Protein AF-A0A0C1LKK4-F1 (afdb_monomer)

Solvent-accessible surface area (backbone atoms only — not comparable to full-atom values): 6346 Å² total; per-residue (Å²): 135,83,76,65,66,51,65,63,36,53,52,48,55,72,65,51,61,61,74,71,50,81,54,63,66,58,45,49,53,54,50,45,40,45,60,46,52,53,35,49,51,54,50,47,51,54,53,52,53,52,50,52,51,54,51,49,50,54,47,60,71,39,45,86,80,37,55,68,70,60,50,56,67,33,70,69,43,45,53,51,52,51,52,46,54,54,51,50,53,54,44,52,51,50,52,51,53,49,52,52,52,50,48,55,49,50,55,54,53,61,74,74,112

Foldseek 3Di:
DDAQPCPQLVVVVVVCVLVVDPDPVLSVLVSCLNRPLVSVLVVLVVVLVVLVVVLVVQQVVCVVPDPSVVSCPDPVNVVSVVVNVVSVVVSVVSVVVSVVSVVVSVVVVVVVD

Mean predicted aligned error: 6.73 Å

Sequence (113 aa):
MTHPNIGRYEGFKSSGKIGTIQDGQLKEQILAYYQQTNPNLAFGENYINSLQQKIMYLAVDGIDNKSVSDLARTRKMQILFRLALQNFALNLEAYSGASHQIRSIIDGIDGQS

Organism: NCBI:txid1349421

pLDDT: mean 85.99, std 11.32, range [33.19, 96.81]

Radius of gyration: 20.36 Å; Cα contacts (8 Å, |Δi|>4): 58; chains: 1; bounding box: 45×25×56 Å

Structure (mmCIF, N/CA/C/O backbone):
data_AF-A0A0C1LKK4-F1
#
_entry.id   AF-A0A0C1LKK4-F1
#
loop_
_atom_site.group_PDB
_atom_site.id
_atom_site.type_symbol
_atom_site.label_atom_id
_atom_site.label_alt_id
_atom_site.label_comp_id
_atom_site.label_asym_id
_atom_site.label_entity_id
_atom_site.label_seq_id
_atom_site.pdbx_PDB_ins_code
_atom_site.Cartn_x
_atom_site.Cartn_y
_atom_site.Cartn_z
_atom_site.occupancy
_atom_site.B_iso_or_equiv
_atom_site.auth_seq_id
_atom_site.auth_comp_id
_atom_site.auth_asym_id
_atom_site.auth_atom_id
_atom_site.pdbx_PDB_model_num
ATOM 1 N N . MET A 1 1 ? 9.666 13.369 4.955 1.00 33.19 1 MET A N 1
ATOM 2 C CA . MET A 1 1 ? 8.717 12.608 5.794 1.00 33.19 1 MET A CA 1
ATOM 3 C C . MET A 1 1 ? 7.313 12.986 5.349 1.00 33.19 1 MET A C 1
ATOM 5 O O . MET A 1 1 ? 6.901 14.117 5.571 1.00 33.19 1 MET A O 1
ATOM 9 N N . THR A 1 2 ? 6.624 12.116 4.615 1.00 42.19 2 THR A N 1
ATOM 10 C CA . THR A 1 2 ? 5.210 12.310 4.256 1.00 42.19 2 THR A CA 1
ATOM 11 C C . THR A 1 2 ? 4.364 11.813 5.420 1.00 42.19 2 THR A C 1
ATOM 13 O O . THR A 1 2 ? 4.482 10.657 5.813 1.00 42.19 2 THR A O 1
ATOM 16 N N . HIS A 1 3 ? 3.585 12.711 6.017 1.00 46.31 3 HIS A N 1
ATOM 17 C CA . HIS A 1 3 ? 2.739 12.412 7.168 1.00 46.31 3 HIS A CA 1
ATOM 18 C C . HIS A 1 3 ? 1.710 11.330 6.794 1.00 46.31 3 HIS A C 1
ATOM 20 O O . HIS A 1 3 ? 1.188 11.379 5.674 1.00 46.31 3 HIS A O 1
ATOM 26 N N . PRO A 1 4 ? 1.387 10.377 7.690 1.00 53.34 4 PRO A N 1
ATOM 27 C CA . PRO A 1 4 ? 0.252 9.483 7.488 1.00 53.34 4 PRO A CA 1
ATOM 28 C C . PRO A 1 4 ? -0.983 10.334 7.191 1.00 53.34 4 PRO A C 1
ATOM 30 O O . PRO A 1 4 ? -1.191 11.363 7.834 1.00 53.34 4 PRO A O 1
ATOM 33 N N . ASN A 1 5 ? -1.790 9.944 6.205 1.00 58.06 5 ASN A N 1
ATOM 34 C CA . ASN A 1 5 ? -3.040 10.635 5.902 1.00 58.06 5 ASN A CA 1
ATOM 35 C C . ASN A 1 5 ? -4.029 10.431 7.067 1.00 58.06 5 ASN A C 1
ATOM 37 O O . ASN A 1 5 ? -4.848 9.513 7.063 1.00 58.06 5 ASN A O 1
ATOM 41 N N . ILE A 1 6 ? -3.913 11.281 8.089 1.00 66.62 6 ILE A N 1
ATOM 42 C CA . ILE A 1 6 ? -4.680 11.226 9.338 1.00 66.62 6 ILE A CA 1
ATOM 43 C C . ILE A 1 6 ? -6.136 11.668 9.170 1.00 66.62 6 ILE A C 1
ATOM 45 O O . ILE A 1 6 ? -6.912 11.520 10.105 1.00 66.62 6 ILE A O 1
ATOM 49 N N . GLY A 1 7 ? -6.555 12.162 7.998 1.00 71.31 7 GLY A N 1
ATOM 50 C CA . GLY A 1 7 ? -7.916 12.673 7.796 1.00 71.31 7 GLY A CA 1
ATOM 51 C C . GLY A 1 7 ? -9.004 11.632 8.078 1.00 71.31 7 GLY A C 1
ATOM 52 O O . GLY A 1 7 ? -10.017 11.946 8.696 1.00 71.31 7 GLY A O 1
ATOM 53 N N . ARG A 1 8 ? -8.773 10.365 7.703 1.00 72.31 8 ARG A N 1
ATOM 54 C CA . ARG A 1 8 ? -9.709 9.267 8.014 1.00 72.31 8 ARG A CA 1
ATOM 55 C C . ARG A 1 8 ? -9.727 8.922 9.502 1.00 72.31 8 ARG A C 1
ATOM 57 O O . ARG A 1 8 ? -10.792 8.672 10.052 1.00 72.31 8 ARG A O 1
ATOM 64 N N . TYR A 1 9 ? -8.563 8.932 10.144 1.00 79.88 9 TYR A N 1
ATOM 65 C CA . TYR A 1 9 ? -8.418 8.659 11.572 1.00 79.88 9 TYR A CA 1
ATOM 66 C C . TYR A 1 9 ? -9.073 9.752 12.431 1.00 79.88 9 TYR A C 1
ATOM 68 O O . TYR A 1 9 ? -9.860 9.448 13.326 1.00 79.88 9 TYR A O 1
ATOM 76 N N . GLU A 1 10 ? -8.828 11.024 12.112 1.00 79.38 10 GLU A N 1
ATOM 77 C CA . GLU A 1 10 ? -9.459 12.156 12.794 1.00 79.38 10 GLU A CA 1
ATOM 78 C C . GLU A 1 10 ? -10.961 12.236 12.505 1.00 79.38 10 GLU A C 1
ATOM 80 O O . GLU A 1 10 ? -11.740 12.480 13.422 1.00 79.38 10 GLU A O 1
ATOM 85 N N . GLY A 1 11 ? -11.396 11.946 11.273 1.00 79.81 11 GLY A N 1
ATOM 86 C CA . GLY A 1 11 ? -12.818 11.843 10.931 1.00 79.81 11 GLY A CA 1
ATOM 87 C C . GLY A 1 11 ? -13.536 10.718 11.683 1.00 79.81 11 GLY A C 1
ATOM 88 O O . GLY A 1 11 ? -14.669 10.881 12.133 1.00 79.81 11 GLY A O 1
ATOM 89 N N . PHE A 1 12 ? -12.870 9.578 11.877 1.00 78.12 12 PHE A N 1
ATOM 90 C CA . PHE A 1 12 ? -13.429 8.484 12.662 1.00 78.12 12 PHE A CA 1
ATOM 91 C C . PHE A 1 12 ? -13.537 8.847 14.148 1.00 78.12 12 PHE A C 1
ATOM 93 O O . PHE A 1 12 ? -14.595 8.645 14.749 1.00 78.12 12 PHE A O 1
ATOM 100 N N . LYS A 1 13 ? -12.499 9.460 14.732 1.00 78.44 13 LYS A N 1
ATOM 101 C CA . LYS A 1 13 ? -12.533 9.931 16.126 1.00 78.44 13 LYS A CA 1
ATOM 102 C C . LYS A 1 13 ? -13.587 11.015 16.361 1.00 78.44 13 LYS A C 1
ATOM 104 O O . LYS A 1 13 ? -14.344 10.915 17.324 1.00 78.44 13 LYS A O 1
ATOM 109 N N . SER A 1 14 ? -13.677 12.013 15.482 1.00 82.12 14 SER A N 1
ATOM 110 C CA . SER A 1 14 ? -14.620 13.133 15.622 1.00 82.12 14 SER A CA 1
ATOM 111 C C . SER A 1 14 ? -16.085 12.727 15.447 1.00 82.12 14 SER A C 1
ATOM 113 O O . SER A 1 14 ? -16.969 13.421 15.939 1.00 82.12 14 SER A O 1
ATOM 115 N N . SER A 1 15 ? -16.357 11.574 14.825 1.00 81.81 15 SER A N 1
ATOM 116 C CA . SER A 1 15 ? -17.719 11.044 14.677 1.00 81.81 15 SER A CA 1
ATOM 117 C C . SER A 1 15 ? -18.383 10.618 15.995 1.00 81.81 15 SER A C 1
ATOM 119 O O . SER A 1 15 ? -19.564 10.279 15.995 1.00 81.81 15 SER A O 1
ATOM 121 N N . GLY A 1 16 ? -17.636 10.551 17.104 1.00 79.06 16 GLY A N 1
ATOM 122 C CA . GLY A 1 16 ? -18.125 10.081 18.406 1.00 79.06 16 GLY A CA 1
ATOM 123 C C . GLY A 1 16 ? -18.357 8.566 18.492 1.00 79.06 16 GLY A C 1
ATOM 124 O O . GLY A 1 16 ? -18.382 8.016 19.590 1.00 79.06 16 GLY A O 1
ATOM 125 N N . LYS A 1 17 ? -18.425 7.863 17.352 1.00 80.75 17 LYS A N 1
ATOM 126 C CA . LYS A 1 17 ? -18.663 6.410 17.256 1.00 80.75 17 LYS A CA 1
ATOM 127 C C . LYS A 1 17 ? -17.576 5.572 17.928 1.00 80.75 17 LYS A C 1
ATOM 129 O O . LYS A 1 17 ? -17.856 4.514 18.466 1.00 80.75 17 LYS A O 1
ATOM 134 N N . ILE A 1 18 ? -16.333 6.054 17.957 1.00 77.81 18 ILE A N 1
ATOM 135 C CA . ILE A 1 18 ? -15.248 5.383 18.692 1.00 77.81 18 ILE A CA 1
ATOM 136 C C . ILE A 1 18 ? -15.535 5.310 20.205 1.00 77.81 18 ILE A C 1
ATOM 138 O O . ILE A 1 18 ? -15.073 4.401 20.891 1.00 77.81 18 ILE A O 1
ATOM 142 N N . GLY A 1 19 ? -16.276 6.285 20.741 1.00 76.38 19 GLY A N 1
ATOM 143 C CA . GLY A 1 19 ? -16.610 6.369 22.161 1.00 76.38 19 GLY A CA 1
ATOM 144 C C . GLY A 1 19 ? -17.686 5.376 22.590 1.00 76.38 19 GLY A C 1
ATOM 145 O O . GLY A 1 19 ? -17.789 5.091 23.776 1.00 76.38 19 GLY A O 1
ATOM 146 N N . THR A 1 20 ? -18.456 4.830 21.644 1.00 83.31 20 THR A N 1
ATOM 147 C CA . THR A 1 20 ? -19.517 3.854 21.928 1.00 83.31 20 THR A CA 1
ATOM 148 C C . THR A 1 20 ? -19.009 2.413 21.957 1.00 83.31 20 THR A C 1
ATOM 150 O O . THR A 1 20 ? -19.749 1.523 22.358 1.00 83.31 20 THR A O 1
ATOM 153 N N . ILE A 1 21 ? -17.761 2.171 21.542 1.00 85.44 21 ILE A N 1
A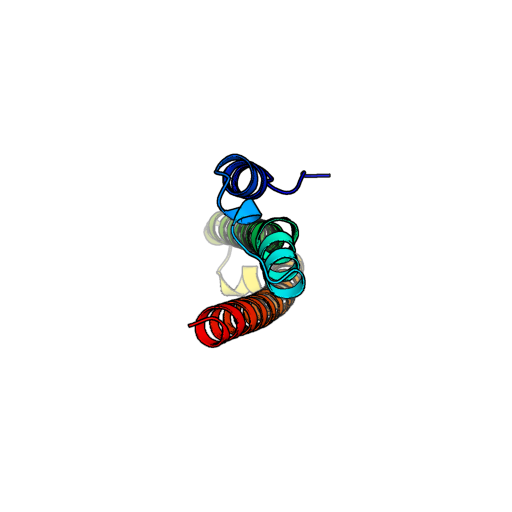TOM 154 C CA . ILE A 1 21 ? -17.130 0.847 21.585 1.00 85.44 21 ILE A CA 1
ATOM 155 C C . ILE A 1 21 ? -16.634 0.603 23.013 1.00 85.44 21 ILE A C 1
ATOM 157 O O . ILE A 1 21 ? -15.711 1.280 23.472 1.00 85.44 21 ILE A O 1
ATOM 161 N N . GLN A 1 22 ? -17.272 -0.336 23.716 1.00 84.62 22 GLN A N 1
ATOM 162 C CA . GLN A 1 22 ? -16.960 -0.646 25.117 1.00 84.62 22 GLN A CA 1
ATOM 163 C C . GLN A 1 22 ? -15.719 -1.531 25.262 1.00 84.62 22 GLN A C 1
ATOM 165 O O . GLN A 1 22 ? -14.941 -1.353 26.197 1.00 84.62 22 GLN A O 1
ATOM 170 N N . ASP A 1 23 ? -15.515 -2.454 24.323 1.00 90.31 23 ASP A N 1
ATOM 171 C CA . ASP A 1 23 ? -14.330 -3.303 24.284 1.00 90.31 23 ASP A CA 1
ATOM 172 C C . ASP A 1 23 ? -13.088 -2.476 23.918 1.00 90.31 23 ASP A C 1
ATOM 174 O O . ASP A 1 23 ? -12.936 -1.980 22.795 1.00 90.31 23 ASP A O 1
ATOM 178 N N . GLY A 1 24 ? -12.195 -2.325 24.898 1.00 88.44 24 GLY A N 1
ATOM 179 C CA . GLY A 1 24 ? -10.953 -1.577 24.748 1.00 88.44 24 GLY A CA 1
ATOM 180 C C . GLY A 1 24 ? -10.000 -2.183 23.717 1.00 88.44 24 GLY A C 1
ATOM 181 O O . GLY A 1 24 ? -9.389 -1.429 22.960 1.00 88.44 24 GLY A O 1
ATOM 182 N N . GLN A 1 25 ? -9.915 -3.515 23.626 1.00 90.50 25 GLN A N 1
ATOM 183 C CA . GLN A 1 25 ? -9.056 -4.176 22.643 1.00 90.50 25 GLN A CA 1
ATOM 184 C C . GLN A 1 25 ? -9.585 -3.966 21.228 1.00 90.50 25 GLN A C 1
ATOM 186 O O . GLN A 1 25 ? -8.822 -3.557 20.350 1.00 90.50 25 GLN A O 1
ATOM 191 N N . LEU A 1 26 ? -10.887 -4.168 21.002 1.00 91.56 26 LEU A N 1
ATOM 192 C CA . LEU A 1 26 ? -11.493 -3.928 19.690 1.00 91.56 26 LEU A CA 1
ATOM 193 C C . LEU A 1 26 ? -11.299 -2.469 19.256 1.00 91.56 26 LEU A C 1
ATOM 195 O O . LEU A 1 26 ? -10.917 -2.181 18.118 1.00 91.56 26 LEU A O 1
ATOM 199 N N . LYS A 1 27 ? -11.513 -1.529 20.180 1.00 90.81 27 LYS A N 1
ATOM 200 C CA . LYS A 1 27 ? -11.305 -0.099 19.942 1.00 90.81 27 LYS A CA 1
ATOM 201 C C . LYS A 1 27 ? -9.865 0.210 19.523 1.00 90.81 27 LYS A C 1
ATOM 203 O O . LYS A 1 27 ? -9.662 0.942 18.552 1.00 90.81 27 LYS A O 1
ATOM 208 N N . GLU A 1 28 ? -8.871 -0.335 20.222 1.00 90.75 28 GLU A N 1
ATOM 209 C CA . GLU A 1 28 ? -7.453 -0.158 19.888 1.00 90.75 28 GLU A CA 1
ATOM 210 C C . GLU A 1 28 ? -7.098 -0.760 18.526 1.00 90.75 28 GLU A C 1
ATOM 212 O O . GLU A 1 28 ? -6.418 -0.107 17.731 1.00 90.75 28 GLU A O 1
ATOM 217 N N . GLN A 1 29 ? -7.608 -1.952 18.209 1.00 92.56 29 GLN A N 1
ATOM 218 C CA . GLN A 1 29 ? -7.387 -2.598 16.913 1.00 92.56 29 GLN A CA 1
ATOM 219 C C . GLN A 1 29 ? -7.931 -1.759 15.752 1.00 92.56 29 GLN A C 1
ATOM 221 O O . GLN A 1 29 ? -7.233 -1.566 14.751 1.00 92.56 29 GLN A O 1
ATOM 226 N N . ILE A 1 30 ? -9.140 -1.208 15.897 1.00 91.06 30 ILE A N 1
ATOM 227 C CA . ILE A 1 30 ? -9.739 -0.319 14.895 1.00 91.06 30 ILE A CA 1
ATOM 228 C C . ILE A 1 30 ? -8.898 0.955 14.743 1.00 91.06 30 ILE A C 1
ATOM 230 O O . ILE A 1 30 ? -8.580 1.353 13.620 1.00 91.06 30 ILE A O 1
ATOM 234 N N . LEU A 1 31 ? -8.498 1.594 15.849 1.00 89.44 31 LEU A N 1
ATOM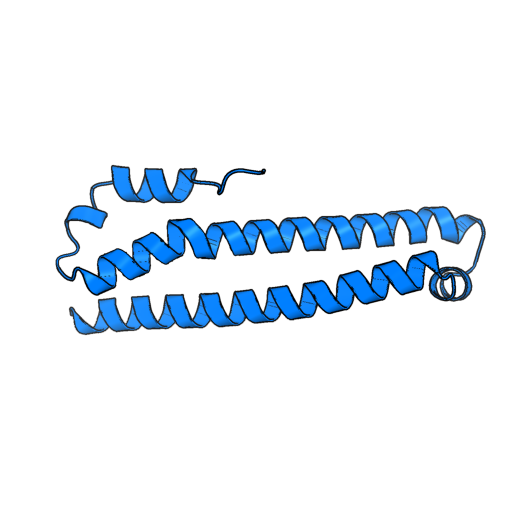 235 C CA . LEU A 1 31 ? -7.667 2.804 15.802 1.00 89.44 31 LEU A CA 1
ATOM 236 C C . LEU A 1 31 ? -6.326 2.541 15.110 1.00 89.44 31 LEU A C 1
ATOM 238 O O . LEU A 1 31 ? -5.937 3.317 14.236 1.00 89.44 31 LEU A O 1
ATOM 242 N N . ALA A 1 32 ? -5.655 1.438 15.447 1.00 91.56 32 ALA A N 1
ATOM 243 C CA . ALA A 1 32 ? -4.390 1.045 14.837 1.00 91.56 32 ALA A CA 1
ATOM 244 C C . ALA A 1 32 ? -4.535 0.820 13.325 1.00 91.56 32 ALA A C 1
ATOM 246 O O . ALA A 1 32 ? -3.721 1.324 12.547 1.00 91.56 32 ALA A O 1
ATOM 247 N N . TYR A 1 33 ? -5.603 0.141 12.892 1.00 92.94 33 TYR A N 1
ATOM 248 C CA . TYR A 1 33 ? -5.873 -0.076 11.471 1.00 92.94 33 TYR A CA 1
ATOM 249 C C . TYR A 1 33 ? -6.001 1.249 10.704 1.00 92.94 33 TYR A C 1
ATOM 251 O O . TYR A 1 33 ? -5.367 1.443 9.663 1.00 92.94 33 TYR A O 1
ATOM 259 N N . TYR A 1 34 ? -6.781 2.198 11.232 1.00 89.00 34 TYR A N 1
ATOM 260 C CA . TYR A 1 34 ? -6.991 3.495 10.583 1.00 89.00 34 TYR A CA 1
ATOM 261 C C . TYR A 1 34 ? -5.774 4.422 10.646 1.00 89.00 34 TYR A C 1
ATOM 263 O O . TYR A 1 34 ? -5.563 5.193 9.708 1.00 89.00 34 TYR A O 1
ATOM 271 N N . GLN A 1 35 ? -4.994 4.380 11.727 1.00 87.50 35 GLN A N 1
ATOM 272 C CA . GLN A 1 35 ? -3.862 5.285 11.936 1.00 87.50 35 GLN A CA 1
ATOM 273 C C . GLN A 1 35 ? -2.579 4.812 11.245 1.00 87.50 35 GLN A C 1
ATOM 275 O O . GLN A 1 35 ? -1.782 5.645 10.813 1.00 87.50 35 GLN A O 1
ATOM 280 N N . GLN A 1 36 ? -2.364 3.499 11.158 1.00 90.94 36 GLN A N 1
ATOM 281 C CA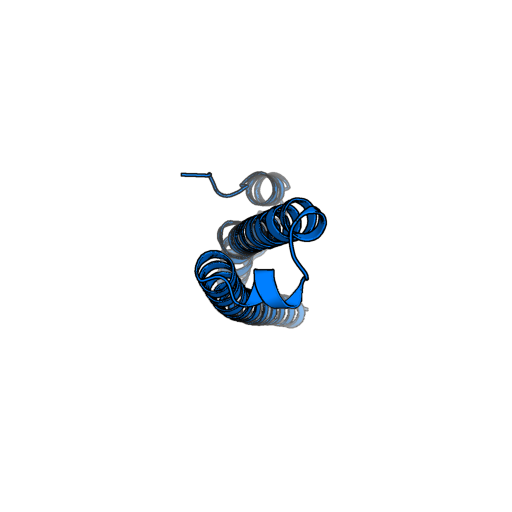 . GLN A 1 36 ? -1.104 2.923 10.689 1.00 90.94 36 GLN A CA 1
ATOM 282 C C . GLN A 1 36 ? -1.306 2.081 9.434 1.00 90.94 36 GLN A C 1
ATOM 284 O O . GLN A 1 36 ? -0.763 2.414 8.382 1.00 90.94 36 GLN A O 1
ATOM 289 N N . THR A 1 37 ? -2.109 1.021 9.519 1.00 93.44 37 THR A N 1
ATOM 290 C CA . THR A 1 37 ? -2.211 0.012 8.455 1.00 93.44 37 THR A CA 1
ATOM 291 C C . THR A 1 37 ? -2.723 0.605 7.150 1.00 93.44 37 THR A C 1
ATOM 293 O O . THR A 1 37 ? -2.052 0.522 6.124 1.00 93.44 37 THR A O 1
ATOM 296 N N . ASN A 1 38 ? -3.876 1.270 7.184 1.00 90.06 38 ASN A N 1
ATOM 297 C CA . ASN A 1 38 ? -4.496 1.821 5.984 1.00 90.06 38 ASN A CA 1
ATOM 298 C C . ASN A 1 38 ? -3.641 2.934 5.323 1.00 90.06 38 ASN A C 1
ATOM 300 O O . ASN A 1 38 ? -3.434 2.882 4.109 1.00 90.06 38 ASN A O 1
ATOM 304 N N . PRO A 1 39 ? -3.062 3.904 6.063 1.00 90.12 39 PRO A N 1
ATOM 305 C CA . PRO A 1 39 ? -2.106 4.851 5.482 1.00 90.12 39 PRO A CA 1
ATOM 306 C C . PRO A 1 39 ? -0.848 4.196 4.892 1.00 90.12 39 PRO A C 1
ATOM 308 O O . PRO A 1 39 ? -0.375 4.642 3.845 1.00 90.12 39 PRO A O 1
ATOM 311 N N . ASN A 1 40 ? -0.317 3.144 5.523 1.00 90.38 40 ASN A N 1
ATOM 312 C CA . ASN A 1 40 ? 0.868 2.439 5.029 1.00 90.38 40 ASN A CA 1
ATOM 313 C C . ASN A 1 40 ? 0.592 1.695 3.715 1.00 90.38 40 ASN A C 1
ATOM 315 O O . ASN A 1 40 ? 1.436 1.737 2.820 1.00 90.38 40 ASN A O 1
ATOM 319 N N . LEU A 1 41 ? -0.592 1.088 3.561 1.00 93.12 41 LEU A N 1
ATOM 320 C CA . LEU A 1 41 ? -1.021 0.498 2.286 1.00 93.12 41 LEU A CA 1
ATOM 321 C C . LEU A 1 41 ? -1.039 1.551 1.175 1.00 93.12 41 LEU A C 1
ATOM 323 O O . LEU A 1 41 ? -0.378 1.379 0.153 1.00 93.12 41 LEU A O 1
ATOM 327 N N . ALA A 1 42 ? -1.701 2.686 1.415 1.00 90.94 42 ALA A N 1
ATOM 328 C CA . ALA A 1 42 ? -1.779 3.771 0.437 1.00 90.94 42 ALA A CA 1
ATOM 329 C C . ALA A 1 42 ? -0.390 4.322 0.061 1.00 90.94 42 ALA A C 1
ATOM 331 O O . ALA A 1 42 ? -0.134 4.671 -1.093 1.00 90.94 42 ALA A O 1
ATOM 332 N N . PHE A 1 43 ? 0.537 4.404 1.021 1.00 90.12 43 PHE A N 1
ATOM 333 C CA . PHE A 1 43 ? 1.921 4.784 0.738 1.00 90.12 43 PHE A CA 1
ATOM 334 C C . PHE A 1 43 ? 2.622 3.756 -0.163 1.00 90.12 43 PHE A C 1
ATOM 336 O O . PHE A 1 43 ? 3.242 4.136 -1.160 1.00 90.12 43 PHE A O 1
ATOM 343 N N . GLY A 1 44 ? 2.490 2.465 0.154 1.00 90.50 44 GLY A N 1
ATOM 344 C CA . GLY A 1 44 ? 3.057 1.376 -0.639 1.00 90.50 44 GLY A CA 1
ATOM 345 C C . GLY A 1 44 ? 2.530 1.358 -2.074 1.00 90.50 44 GLY A C 1
ATOM 346 O O . GLY A 1 44 ? 3.307 1.208 -3.017 1.00 90.50 44 GLY A O 1
ATOM 347 N N . GLU A 1 45 ? 1.226 1.562 -2.263 1.00 91.31 45 GLU A N 1
ATOM 348 C CA . GLU A 1 45 ? 0.603 1.658 -3.588 1.00 91.31 45 GLU A CA 1
ATOM 349 C C . GLU A 1 45 ? 1.159 2.819 -4.405 1.00 91.31 45 GLU A C 1
ATOM 351 O O . GLU A 1 45 ? 1.575 2.635 -5.547 1.00 91.31 45 GLU A O 1
ATOM 356 N N . ASN A 1 46 ? 1.226 4.011 -3.811 1.00 92.69 46 ASN A N 1
ATOM 357 C CA . ASN A 1 46 ? 1.767 5.188 -4.485 1.00 92.69 46 ASN A CA 1
ATOM 358 C C . ASN A 1 46 ? 3.226 4.980 -4.902 1.00 92.69 46 ASN A C 1
ATOM 360 O O . ASN A 1 46 ? 3.624 5.369 -6.004 1.00 92.69 46 ASN A O 1
ATOM 364 N N . TYR A 1 47 ? 4.020 4.328 -4.052 1.00 91.06 47 TYR A N 1
ATOM 365 C CA . TYR A 1 47 ? 5.396 3.990 -4.384 1.00 91.06 47 TYR A CA 1
ATOM 366 C C . TYR A 1 47 ? 5.478 3.022 -5.573 1.00 91.06 47 TYR A C 1
ATOM 368 O O . TYR A 1 47 ? 6.213 3.289 -6.527 1.00 91.06 47 TYR A O 1
ATOM 376 N N . ILE A 1 48 ? 4.685 1.947 -5.577 1.00 91.81 48 ILE A N 1
ATOM 377 C CA . ILE A 1 48 ? 4.628 1.001 -6.701 1.00 91.81 48 ILE A CA 1
ATOM 378 C C . ILE A 1 48 ? 4.185 1.694 -7.991 1.00 91.81 48 ILE A C 1
ATOM 380 O O . ILE A 1 48 ? 4.840 1.530 -9.023 1.00 91.81 48 ILE A O 1
ATOM 384 N N . ASN A 1 49 ? 3.135 2.512 -7.928 1.00 92.31 49 ASN A N 1
ATOM 385 C CA . ASN A 1 49 ? 2.636 3.273 -9.071 1.00 92.31 49 ASN A CA 1
ATOM 386 C C . ASN A 1 49 ? 3.737 4.175 -9.653 1.00 92.31 49 ASN A C 1
ATOM 388 O O . ASN A 1 49 ? 3.906 4.247 -10.870 1.00 92.31 49 ASN A O 1
ATOM 392 N N . SER A 1 50 ? 4.555 4.803 -8.801 1.00 93.00 50 SER A N 1
ATOM 393 C CA . SER A 1 50 ? 5.688 5.624 -9.249 1.00 93.00 50 SER A CA 1
ATOM 394 C C . SER A 1 50 ? 6.771 4.811 -9.976 1.00 93.00 50 SER A C 1
ATOM 396 O O . SER A 1 50 ? 7.323 5.264 -10.983 1.00 93.00 50 SER A O 1
ATOM 398 N N . LEU A 1 51 ? 7.052 3.582 -9.521 1.00 91.75 51 LEU A N 1
ATOM 399 C CA . LEU A 1 51 ? 7.999 2.683 -10.186 1.00 91.75 51 LEU A CA 1
ATOM 400 C C . LEU A 1 51 ? 7.460 2.214 -11.538 1.00 91.75 51 LEU A C 1
ATOM 402 O O . LEU A 1 51 ? 8.205 2.223 -12.520 1.00 91.75 51 LEU A O 1
ATOM 406 N N . GLN A 1 52 ? 6.176 1.853 -11.607 1.00 91.25 52 GLN A N 1
ATOM 407 C CA . GLN A 1 52 ? 5.514 1.473 -12.856 1.00 91.25 52 GLN A CA 1
ATOM 408 C C . GLN A 1 52 ? 5.561 2.611 -13.878 1.00 91.25 52 GLN A C 1
ATOM 410 O O . GLN A 1 52 ? 5.973 2.389 -15.015 1.00 91.25 52 GLN A O 1
ATOM 415 N N . GLN A 1 53 ? 5.226 3.840 -13.472 1.00 92.56 53 GLN A N 1
ATOM 416 C CA . GLN A 1 53 ? 5.299 5.012 -14.348 1.00 92.56 53 GLN A CA 1
ATOM 417 C C . GLN A 1 53 ? 6.722 5.261 -14.852 1.00 92.56 53 GLN A C 1
ATOM 419 O O . GLN A 1 53 ? 6.919 5.527 -16.035 1.00 92.56 53 GLN A O 1
ATOM 424 N N . LYS A 1 54 ? 7.734 5.119 -13.989 1.00 90.62 54 LYS A N 1
ATOM 425 C CA . LYS A 1 54 ? 9.141 5.283 -14.380 1.00 90.62 54 LYS A CA 1
ATOM 426 C C . LYS A 1 54 ? 9.599 4.218 -15.377 1.00 90.62 54 LYS A C 1
ATOM 428 O O . LYS A 1 54 ? 10.323 4.538 -16.317 1.00 90.62 54 LYS A O 1
ATOM 433 N N . ILE A 1 55 ? 9.191 2.965 -15.177 1.00 90.56 55 ILE A N 1
ATOM 434 C CA . ILE A 1 55 ? 9.447 1.860 -16.111 1.00 90.56 55 ILE A CA 1
ATOM 435 C C . ILE A 1 55 ? 8.766 2.140 -17.453 1.00 90.56 55 ILE A C 1
ATOM 437 O O . ILE A 1 55 ? 9.415 2.030 -18.489 1.00 90.56 55 ILE A O 1
ATOM 441 N N . MET A 1 56 ? 7.496 2.551 -17.432 1.00 89.62 56 MET A N 1
ATOM 442 C CA . MET A 1 56 ? 6.718 2.869 -18.629 1.00 89.62 56 MET A CA 1
ATOM 443 C C . MET A 1 56 ? 7.332 4.031 -19.411 1.00 89.62 56 MET A C 1
ATOM 445 O O . MET A 1 56 ? 7.518 3.907 -20.615 1.00 89.62 56 MET A O 1
ATOM 449 N N . TYR A 1 57 ? 7.712 5.118 -18.736 1.00 89.25 57 TYR A N 1
ATOM 450 C CA . TYR A 1 57 ? 8.366 6.266 -19.364 1.00 89.25 57 TYR A CA 1
ATOM 451 C C . TYR A 1 57 ? 9.646 5.850 -20.096 1.00 89.25 57 TYR A C 1
ATOM 453 O O . TYR A 1 57 ? 9.831 6.180 -21.259 1.00 89.25 57 TYR A O 1
ATOM 461 N N . LEU A 1 58 ? 10.507 5.068 -19.436 1.00 85.81 58 LEU A N 1
ATOM 462 C CA . LEU A 1 58 ? 11.755 4.593 -20.038 1.00 85.81 58 LEU A CA 1
ATOM 463 C C . LEU A 1 58 ? 11.533 3.593 -21.172 1.00 85.81 58 LEU A C 1
ATOM 465 O O . LEU A 1 58 ? 12.357 3.520 -22.081 1.00 85.81 58 LEU A O 1
ATOM 469 N N . ALA A 1 59 ? 10.463 2.803 -21.100 1.00 85.00 59 ALA A N 1
ATOM 470 C CA . ALA A 1 59 ? 10.089 1.905 -22.176 1.00 85.00 59 ALA A CA 1
ATOM 471 C C . ALA A 1 59 ? 9.614 2.702 -23.396 1.00 85.00 59 ALA A C 1
ATOM 473 O O . ALA A 1 59 ? 10.168 2.512 -24.468 1.00 85.00 59 ALA A O 1
ATOM 474 N N . VAL A 1 60 ? 8.663 3.626 -23.233 1.00 85.00 60 VAL A N 1
ATOM 475 C CA . VAL A 1 60 ? 8.114 4.437 -24.333 1.00 85.00 60 VAL A CA 1
ATOM 476 C C . VAL A 1 60 ? 9.198 5.294 -24.990 1.00 85.00 60 VAL A C 1
ATOM 478 O O . VAL A 1 60 ? 9.408 5.170 -26.189 1.00 85.00 60 VAL A O 1
ATOM 481 N N . ASP A 1 61 ? 9.953 6.068 -24.207 1.00 82.62 61 ASP A N 1
ATOM 482 C CA . ASP A 1 61 ? 11.055 6.920 -24.697 1.00 82.62 61 ASP A CA 1
ATOM 483 C C . ASP A 1 61 ? 12.185 6.102 -25.355 1.00 82.62 61 ASP A C 1
ATOM 485 O O . ASP A 1 61 ? 12.868 6.533 -26.284 1.00 82.62 61 ASP A O 1
ATOM 489 N N . GLY A 1 62 ? 12.389 4.873 -24.877 1.00 74.00 62 GLY A N 1
ATOM 490 C CA . GLY A 1 62 ? 13.401 3.973 -25.407 1.00 74.00 62 GLY A CA 1
ATOM 491 C C . GLY A 1 62 ? 12.994 3.259 -26.697 1.00 74.00 62 GLY A C 1
ATOM 492 O O . GLY A 1 62 ? 13.884 2.918 -27.480 1.00 74.00 62 GLY A O 1
ATOM 493 N N . ILE A 1 63 ? 11.697 2.994 -26.907 1.00 75.75 63 ILE A N 1
ATOM 494 C CA . ILE A 1 63 ? 11.187 2.169 -28.020 1.00 75.75 63 ILE A CA 1
ATOM 495 C C . ILE A 1 63 ? 11.409 2.843 -29.371 1.00 75.75 63 ILE A C 1
ATOM 497 O O . ILE A 1 63 ? 11.728 2.160 -30.343 1.00 75.75 63 ILE A O 1
ATOM 501 N N . ASP A 1 64 ? 11.350 4.172 -29.413 1.00 73.50 64 ASP A N 1
ATOM 502 C CA . ASP A 1 64 ? 11.636 4.939 -30.628 1.00 73.50 64 ASP A CA 1
ATOM 503 C C . ASP A 1 64 ? 13.072 4.713 -31.139 1.00 73.50 64 ASP A C 1
ATOM 505 O O . ASP A 1 64 ? 13.360 4.912 -32.316 1.00 73.50 64 ASP A O 1
ATOM 509 N N . ASN A 1 65 ? 13.975 4.240 -30.268 1.00 75.25 65 ASN A N 1
ATOM 510 C CA . ASN A 1 65 ? 15.393 4.044 -30.568 1.00 75.25 65 ASN A CA 1
ATOM 511 C C . ASN A 1 65 ? 15.856 2.576 -30.522 1.00 75.25 65 ASN A C 1
ATOM 513 O O . ASN A 1 65 ? 16.930 2.258 -31.041 1.00 75.25 65 ASN A O 1
ATOM 517 N N . LYS A 1 66 ? 15.124 1.680 -29.846 1.00 80.00 66 LYS A N 1
ATOM 518 C CA 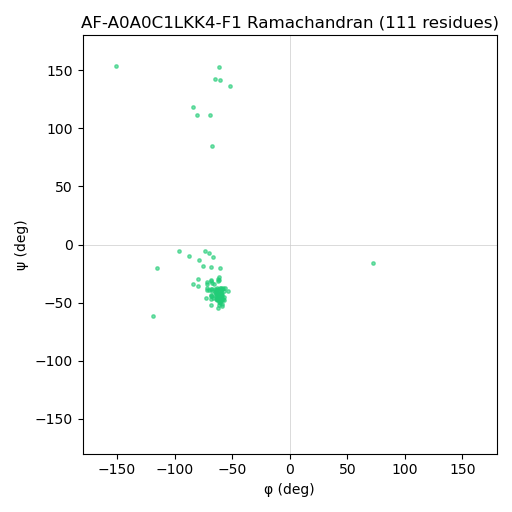. LYS A 1 66 ? 15.519 0.282 -29.591 1.00 80.00 66 LYS A CA 1
ATOM 519 C C . LYS A 1 66 ? 14.302 -0.624 -29.460 1.00 80.00 66 LYS A C 1
ATOM 521 O O . LYS A 1 66 ? 13.257 -0.211 -28.982 1.00 80.00 66 LYS A O 1
ATOM 526 N N . SER A 1 67 ? 14.464 -1.910 -29.766 1.00 85.69 67 SER A N 1
ATOM 527 C CA . SER A 1 67 ? 13.416 -2.886 -29.459 1.00 85.69 67 SER A CA 1
ATOM 528 C C . SER A 1 67 ? 13.153 -2.975 -27.945 1.00 85.69 67 SER A C 1
ATOM 530 O O . SER A 1 67 ? 14.056 -2.787 -27.122 1.00 85.69 67 SER A O 1
ATOM 532 N N . VAL A 1 68 ? 11.927 -3.350 -27.562 1.00 81.69 68 VAL A N 1
ATOM 533 C CA . VAL A 1 68 ? 11.557 -3.616 -26.157 1.00 81.69 68 VAL A CA 1
ATOM 534 C C . VAL A 1 68 ? 12.505 -4.634 -25.514 1.00 81.69 68 VAL A C 1
ATOM 536 O O . VAL A 1 68 ? 12.915 -4.465 -24.363 1.00 81.69 68 VAL A O 1
ATOM 539 N N . SER A 1 69 ? 12.901 -5.671 -26.259 1.00 84.62 69 SER A N 1
ATOM 540 C CA . SER A 1 69 ? 13.838 -6.688 -25.776 1.00 84.62 69 SER A CA 1
ATOM 541 C C . SER A 1 69 ? 15.219 -6.124 -25.455 1.00 84.62 69 SER A C 1
ATOM 543 O O . SER A 1 69 ? 15.814 -6.520 -24.451 1.00 84.62 69 SER A O 1
ATOM 545 N N . ASP A 1 70 ? 15.726 -5.186 -26.255 1.00 88.44 70 ASP A N 1
ATOM 546 C CA . ASP A 1 70 ? 17.037 -4.577 -26.017 1.00 88.44 70 ASP A CA 1
ATOM 547 C C . ASP A 1 70 ? 16.998 -3.634 -24.816 1.00 88.44 70 ASP A C 1
ATOM 549 O O . ASP A 1 70 ? 17.913 -3.633 -23.988 1.00 88.44 70 ASP A O 1
ATOM 553 N N . LEU A 1 71 ? 15.909 -2.876 -24.665 1.00 86.00 71 LEU A N 1
ATOM 554 C CA . LEU A 1 71 ? 15.680 -2.017 -23.502 1.00 86.00 71 LEU A CA 1
ATOM 555 C C . LEU A 1 71 ? 15.605 -2.833 -22.213 1.00 86.00 71 LEU A C 1
ATOM 557 O O . LEU A 1 71 ? 16.270 -2.487 -21.233 1.00 86.00 71 LEU A O 1
ATOM 561 N N . ALA A 1 72 ? 14.869 -3.948 -22.221 1.00 86.38 72 ALA A N 1
ATOM 562 C CA . ALA A 1 72 ? 14.734 -4.841 -21.071 1.00 86.38 72 ALA A CA 1
ATOM 563 C C . ALA A 1 72 ? 16.076 -5.455 -20.630 1.00 86.38 72 ALA A C 1
ATOM 565 O O . ALA A 1 72 ? 16.274 -5.736 -19.447 1.00 86.38 72 ALA A O 1
ATOM 566 N N . ARG A 1 73 ? 17.028 -5.620 -21.559 1.00 89.94 73 ARG A N 1
ATOM 567 C CA . ARG A 1 73 ? 18.387 -6.108 -21.273 1.00 89.94 73 ARG A CA 1
ATOM 568 C C . ARG A 1 73 ? 19.311 -5.043 -20.686 1.00 89.94 73 ARG A C 1
ATOM 570 O O . ARG A 1 73 ? 20.373 -5.389 -20.171 1.00 89.94 73 ARG A O 1
ATOM 577 N N . THR A 1 74 ? 18.940 -3.763 -20.725 1.00 90.81 74 THR A N 1
ATOM 578 C CA . THR A 1 74 ? 19.772 -2.711 -20.130 1.00 90.81 74 THR A CA 1
ATOM 579 C C . THR A 1 74 ? 19.862 -2.870 -18.612 1.00 90.81 74 THR A C 1
ATOM 581 O O . THR A 1 74 ? 18.880 -3.172 -17.931 1.00 90.81 74 THR A O 1
ATOM 584 N N . ARG A 1 75 ? 21.040 -2.580 -18.045 1.00 91.50 75 ARG A N 1
ATOM 585 C CA . ARG A 1 75 ? 21.264 -2.636 -16.590 1.00 91.50 75 ARG A CA 1
ATOM 586 C C . ARG A 1 75 ? 20.280 -1.754 -15.816 1.00 91.50 75 ARG A C 1
ATOM 588 O O . ARG A 1 75 ? 19.813 -2.145 -14.751 1.00 91.50 75 ARG A O 1
ATOM 595 N N . LYS A 1 76 ? 19.941 -0.583 -16.369 1.00 89.69 76 LYS A N 1
ATOM 596 C CA . LYS A 1 7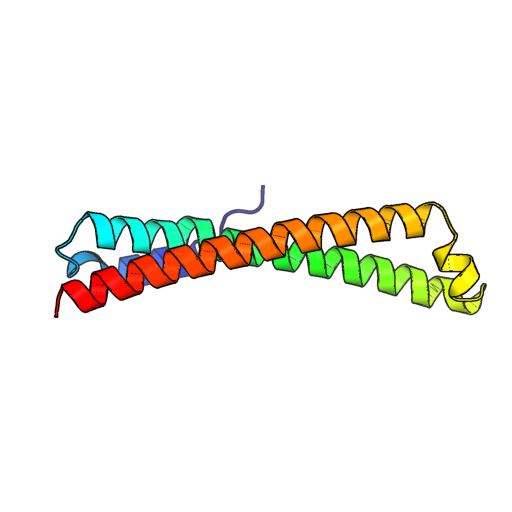6 ? 18.964 0.349 -15.790 1.00 89.69 76 LYS A CA 1
ATOM 597 C C . LYS A 1 76 ? 17.584 -0.301 -15.658 1.00 89.69 76 LYS A C 1
ATOM 599 O O . LYS A 1 76 ? 17.021 -0.274 -14.567 1.00 89.69 76 LYS A O 1
ATOM 604 N N . MET A 1 77 ? 17.073 -0.923 -16.723 1.00 90.38 77 MET A N 1
ATOM 605 C CA . MET A 1 77 ? 15.775 -1.605 -16.679 1.00 90.38 77 MET A CA 1
ATOM 606 C C . MET A 1 77 ? 15.797 -2.833 -15.777 1.00 90.38 77 MET A C 1
ATOM 608 O O . MET A 1 77 ? 14.873 -3.015 -14.994 1.00 90.38 77 MET A O 1
ATOM 612 N N . GLN A 1 78 ? 16.869 -3.628 -15.795 1.00 92.94 78 GLN A N 1
ATOM 613 C CA . GLN A 1 78 ? 16.997 -4.779 -14.895 1.00 92.94 78 GLN A CA 1
ATOM 614 C C . GLN A 1 78 ? 16.946 -4.379 -13.414 1.00 92.94 78 GLN A C 1
ATOM 61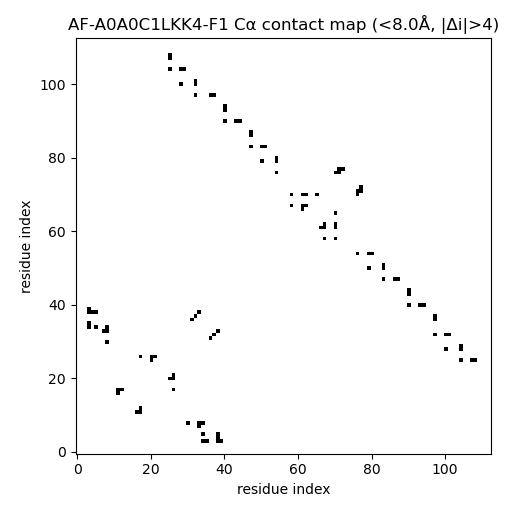6 O O . GLN A 1 78 ? 16.284 -5.048 -12.624 1.00 92.94 78 GLN A O 1
ATOM 621 N N . ILE A 1 79 ? 17.613 -3.284 -13.030 1.00 92.75 79 ILE A N 1
ATOM 622 C CA . ILE A 1 79 ? 17.549 -2.758 -11.658 1.00 92.75 79 ILE A CA 1
ATOM 623 C C . ILE A 1 79 ? 16.121 -2.325 -11.320 1.00 92.75 79 ILE A C 1
ATOM 625 O O . ILE A 1 79 ? 15.609 -2.698 -10.268 1.00 92.75 79 ILE A O 1
ATOM 629 N N . LEU A 1 80 ? 15.467 -1.575 -12.212 1.00 91.75 80 LEU A N 1
ATOM 630 C CA . LEU A 1 80 ? 14.097 -1.111 -11.985 1.00 91.75 80 LEU A CA 1
ATOM 631 C C . LEU A 1 80 ? 13.105 -2.269 -11.864 1.00 91.75 80 LEU A C 1
ATOM 633 O O . LEU A 1 80 ? 12.283 -2.250 -10.954 1.00 91.75 80 LEU A O 1
ATOM 637 N N . PHE A 1 81 ? 13.208 -3.298 -12.708 1.00 91.25 81 PHE A N 1
ATOM 638 C CA . PHE A 1 81 ? 12.354 -4.481 -12.608 1.00 91.25 81 PHE A CA 1
ATOM 639 C C . PHE A 1 81 ? 12.583 -5.255 -11.313 1.00 91.25 81 PHE A C 1
ATOM 641 O O . PHE A 1 81 ? 11.614 -5.659 -10.678 1.00 91.25 81 PHE A O 1
ATOM 648 N N . ARG A 1 82 ? 13.837 -5.425 -10.875 1.00 93.06 82 ARG A N 1
ATOM 649 C CA . ARG A 1 82 ? 14.130 -6.074 -9.586 1.00 93.06 82 ARG A CA 1
ATOM 650 C C . ARG A 1 82 ? 13.529 -5.303 -8.417 1.00 93.06 82 ARG A C 1
ATOM 652 O O . ARG A 1 82 ? 12.888 -5.909 -7.566 1.00 93.06 82 ARG A O 1
ATOM 659 N N . LEU A 1 83 ? 13.691 -3.978 -8.404 1.00 91.88 83 LEU A N 1
ATOM 660 C CA . LEU A 1 83 ? 13.084 -3.123 -7.385 1.00 91.88 83 LEU A CA 1
ATOM 661 C C . LEU A 1 83 ? 11.558 -3.210 -7.421 1.00 91.88 83 LEU A C 1
ATOM 663 O O . LEU A 1 83 ? 10.942 -3.352 -6.369 1.00 91.88 83 LEU A O 1
ATOM 667 N N . ALA A 1 84 ? 10.950 -3.174 -8.608 1.00 91.62 84 ALA A N 1
ATOM 668 C CA . ALA A 1 84 ? 9.508 -3.319 -8.754 1.00 91.62 84 ALA A CA 1
ATOM 669 C C . ALA A 1 84 ? 9.032 -4.663 -8.187 1.00 91.62 84 ALA A C 1
ATOM 671 O O . ALA A 1 84 ? 8.177 -4.667 -7.311 1.00 91.62 84 ALA A O 1
ATOM 672 N N . LEU A 1 85 ? 9.627 -5.785 -8.607 1.00 91.88 85 LEU A N 1
ATOM 673 C CA . LEU A 1 85 ? 9.264 -7.126 -8.131 1.00 91.88 85 LEU A CA 1
ATOM 674 C C . LEU A 1 85 ? 9.386 -7.263 -6.610 1.00 91.88 85 LEU A C 1
ATOM 676 O O . LEU A 1 85 ? 8.474 -7.778 -5.968 1.00 91.88 85 LEU A O 1
ATOM 680 N N . GLN A 1 86 ? 10.479 -6.767 -6.027 1.00 92.81 86 GLN A N 1
ATOM 681 C CA . GLN A 1 86 ? 10.669 -6.795 -4.578 1.00 92.81 86 GLN A CA 1
ATOM 682 C C . GLN A 1 86 ? 9.585 -5.988 -3.853 1.00 92.81 86 GLN A C 1
ATOM 684 O O . GLN A 1 86 ? 9.017 -6.459 -2.872 1.00 92.81 86 GLN A O 1
ATOM 689 N N . ASN A 1 87 ? 9.266 -4.789 -4.342 1.00 90.81 87 ASN A N 1
ATOM 690 C CA . ASN A 1 87 ? 8.256 -3.941 -3.711 1.00 90.81 87 ASN A CA 1
ATOM 691 C C . ASN A 1 87 ? 6.833 -4.469 -3.919 1.00 90.81 87 ASN A C 1
ATOM 693 O O . ASN A 1 87 ? 6.014 -4.332 -3.016 1.00 90.81 87 ASN A O 1
ATOM 697 N N . PHE A 1 88 ? 6.544 -5.126 -5.046 1.00 91.12 88 PHE A N 1
ATOM 698 C CA . PHE A 1 88 ? 5.287 -5.853 -5.238 1.00 91.12 88 PHE A CA 1
ATOM 699 C C . PHE A 1 88 ? 5.107 -6.956 -4.200 1.00 91.12 88 PHE A C 1
ATOM 701 O O . PHE A 1 88 ? 4.034 -7.051 -3.612 1.00 91.12 88 PHE A O 1
ATOM 708 N N . ALA A 1 89 ? 6.148 -7.753 -3.944 1.00 92.44 89 ALA A N 1
ATOM 709 C CA . ALA A 1 89 ? 6.091 -8.808 -2.936 1.00 92.44 89 ALA A CA 1
ATOM 710 C C . ALA A 1 89 ? 5.840 -8.239 -1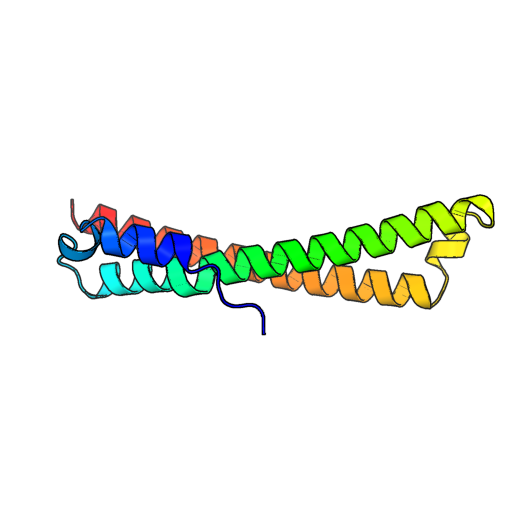.528 1.00 92.44 89 ALA A C 1
ATOM 712 O O . ALA A 1 89 ? 4.948 -8.713 -0.831 1.00 92.44 89 ALA A O 1
ATOM 713 N N . LEU A 1 90 ? 6.558 -7.176 -1.150 1.00 90.31 90 LEU A N 1
ATOM 714 C CA . LEU A 1 90 ? 6.363 -6.498 0.139 1.00 90.31 90 LEU A CA 1
ATOM 715 C C . LEU A 1 90 ? 4.955 -5.907 0.283 1.00 90.31 90 LEU A C 1
ATOM 717 O O . LEU A 1 90 ? 4.352 -5.978 1.350 1.00 90.31 90 LEU A O 1
ATOM 721 N N . ASN A 1 91 ? 4.409 -5.327 -0.786 1.00 91.50 91 ASN A N 1
ATOM 722 C CA . ASN A 1 91 ? 3.067 -4.757 -0.749 1.00 91.50 91 ASN A CA 1
ATOM 723 C C . ASN A 1 91 ? 1.993 -5.857 -0.683 1.00 91.50 91 ASN A C 1
ATO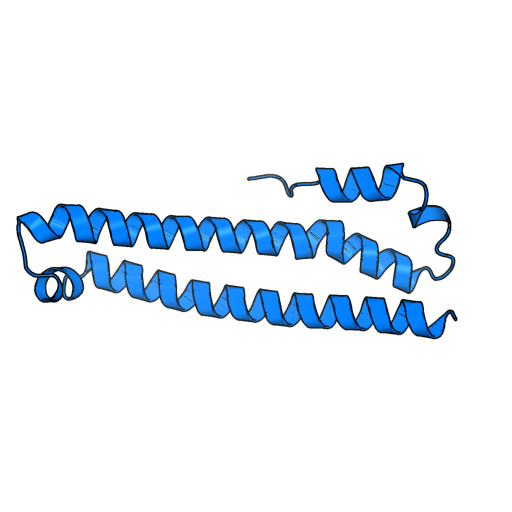M 725 O O . ASN A 1 91 ? 1.040 -5.739 0.080 1.00 91.50 91 ASN A O 1
ATOM 729 N N . LEU A 1 92 ? 2.185 -6.981 -1.383 1.00 93.19 92 LEU A N 1
ATOM 730 C CA . LEU A 1 92 ? 1.311 -8.150 -1.252 1.00 93.19 92 LEU A CA 1
ATOM 731 C C . LEU A 1 92 ? 1.280 -8.682 0.191 1.00 93.19 92 LEU A C 1
ATOM 733 O O . LEU A 1 92 ? 0.210 -8.994 0.713 1.00 93.19 92 LEU A O 1
ATOM 737 N N . GLU A 1 93 ? 2.437 -8.743 0.851 1.00 94.06 93 GLU A N 1
ATOM 738 C CA . GLU A 1 93 ? 2.537 -9.117 2.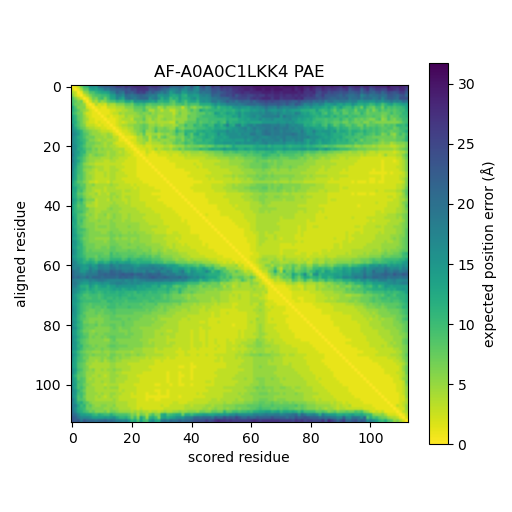264 1.00 94.06 93 GLU A CA 1
ATOM 739 C C . GLU A 1 93 ? 1.803 -8.115 3.170 1.00 94.06 93 GLU A C 1
ATOM 741 O O . GLU A 1 93 ? 1.020 -8.522 4.031 1.00 94.06 93 GLU A O 1
ATOM 746 N N . ALA A 1 94 ? 1.964 -6.810 2.925 1.00 93.50 94 ALA A N 1
ATOM 747 C CA . ALA A 1 94 ? 1.241 -5.767 3.653 1.00 93.50 94 ALA A CA 1
ATOM 748 C C . ALA A 1 94 ? -0.286 -5.903 3.498 1.00 93.50 94 ALA A C 1
ATOM 750 O O . ALA A 1 94 ? -1.019 -5.803 4.484 1.00 93.50 94 ALA A O 1
ATOM 751 N N . TYR A 1 95 ? -0.770 -6.194 2.288 1.00 95.38 95 TYR A N 1
ATOM 752 C CA . TYR A 1 95 ? -2.186 -6.452 2.011 1.00 95.38 95 TYR A CA 1
ATOM 753 C C . TYR A 1 95 ? -2.716 -7.702 2.714 1.00 95.38 95 TYR A C 1
ATOM 755 O O . TYR A 1 95 ? -3.839 -7.697 3.230 1.00 95.38 95 TYR A O 1
ATOM 763 N N . SER A 1 96 ? -1.910 -8.762 2.773 1.00 96.56 96 SER A N 1
ATOM 764 C CA . SER A 1 96 ? -2.236 -9.967 3.535 1.00 96.56 96 SER A CA 1
ATOM 765 C C . SER A 1 96 ? -2.388 -9.644 5.026 1.00 96.56 96 SER A C 1
ATOM 767 O O . SER A 1 96 ? -3.421 -9.944 5.628 1.00 96.56 96 SER A O 1
ATOM 769 N N . GLY A 1 97 ? -1.418 -8.930 5.608 1.00 96.31 97 GLY A N 1
ATOM 770 C CA . GLY A 1 97 ? -1.458 -8.497 7.007 1.00 96.31 97 GLY A CA 1
ATOM 771 C C . GLY A 1 97 ? -2.659 -7.602 7.326 1.00 96.31 97 GLY A C 1
ATOM 772 O O . GLY A 1 97 ? -3.359 -7.826 8.313 1.00 96.31 97 GLY A O 1
ATOM 773 N N . ALA A 1 98 ? -2.966 -6.642 6.453 1.00 96.44 98 ALA A N 1
ATOM 774 C CA . ALA A 1 98 ? -4.141 -5.789 6.600 1.00 96.44 98 ALA A CA 1
ATOM 775 C C . ALA A 1 98 ? -5.454 -6.582 6.535 1.00 96.44 98 ALA A C 1
ATOM 777 O O . ALA A 1 98 ? -6.368 -6.329 7.319 1.00 96.44 98 ALA A O 1
ATOM 778 N N . SER A 1 99 ? -5.533 -7.579 5.649 1.00 96.81 99 SER A N 1
ATOM 779 C CA . SER A 1 99 ? -6.694 -8.469 5.546 1.00 96.81 99 SER A CA 1
ATOM 780 C C . SER A 1 99 ? -6.888 -9.293 6.819 1.00 96.81 99 SER A C 1
ATOM 782 O O . SER A 1 99 ? -8.015 -9.442 7.286 1.00 96.81 99 SER A O 1
ATOM 784 N N . HIS A 1 100 ? -5.802 -9.793 7.415 1.00 96.75 100 HIS A N 1
ATOM 785 C CA . HIS A 1 100 ? -5.853 -10.476 8.708 1.00 96.75 100 HIS A CA 1
ATOM 786 C C . HIS A 1 100 ? -6.335 -9.554 9.831 1.00 96.75 100 HIS A C 1
ATOM 788 O O . HIS A 1 100 ? -7.197 -9.951 10.614 1.00 96.75 100 HIS A O 1
ATOM 794 N N . GLN A 1 101 ? -5.840 -8.315 9.884 1.00 96.31 101 GLN A N 1
ATOM 795 C CA . GLN A 1 101 ? -6.276 -7.344 10.886 1.00 96.31 101 GLN A CA 1
ATOM 796 C C . GLN A 1 101 ? -7.765 -6.999 10.746 1.00 96.31 101 GLN A C 1
ATOM 798 O O . GLN A 1 101 ? -8.472 -6.956 11.747 1.00 96.31 101 GLN A O 1
ATOM 803 N N . ILE A 1 102 ? -8.260 -6.805 9.517 1.00 95.69 102 ILE A N 1
ATOM 804 C CA . ILE A 1 102 ? -9.690 -6.568 9.266 1.00 95.69 102 ILE A CA 1
ATOM 805 C C . ILE A 1 102 ? -10.533 -7.750 9.738 1.00 95.69 102 ILE A C 1
ATOM 807 O O . ILE A 1 102 ? -11.549 -7.529 10.387 1.00 95.69 102 ILE A O 1
ATOM 811 N N . ARG A 1 103 ? -10.120 -8.992 9.450 1.00 96.31 103 ARG A N 1
ATOM 812 C CA . ARG A 1 103 ? -10.847 -10.183 9.920 1.00 96.31 103 ARG A CA 1
ATOM 813 C C . ARG A 1 103 ? -10.929 -10.227 11.441 1.00 96.31 103 ARG A C 1
ATOM 815 O O . ARG A 1 103 ? -12.022 -10.361 11.961 1.00 96.31 103 ARG A O 1
ATOM 822 N N . SER A 1 104 ? -9.818 -9.984 12.139 1.00 95.06 104 SER A N 1
ATOM 823 C CA . SER A 1 104 ? -9.821 -9.910 13.608 1.00 95.06 104 SER A CA 1
ATOM 824 C C . SER A 1 104 ? -10.772 -8.838 14.146 1.00 95.06 104 SER A C 1
ATOM 826 O O . SER A 1 104 ? -11.390 -9.046 15.185 1.00 95.06 104 SER A O 1
ATOM 828 N N . ILE A 1 105 ? -10.880 -7.692 13.466 1.00 94.56 105 ILE A N 1
ATOM 829 C CA . ILE A 1 105 ? -11.822 -6.632 13.844 1.00 94.56 105 ILE A CA 1
ATOM 830 C C . ILE A 1 105 ? -13.269 -7.092 13.619 1.00 94.56 105 ILE A C 1
ATOM 832 O O . ILE A 1 105 ? -14.108 -6.854 14.480 1.00 94.56 105 ILE A O 1
ATOM 836 N N . ILE A 1 106 ? -13.563 -7.737 12.484 1.00 94.56 106 ILE A N 1
ATOM 837 C CA . ILE A 1 106 ? -14.900 -8.272 12.173 1.00 94.56 106 ILE A CA 1
ATOM 838 C C . ILE A 1 106 ? -15.307 -9.317 13.214 1.00 94.56 106 ILE A C 1
ATOM 840 O O . ILE A 1 106 ? -16.366 -9.177 13.814 1.00 94.56 106 ILE A O 1
ATOM 844 N N . ASP A 1 107 ? -14.436 -10.283 13.503 1.00 93.69 107 ASP A N 1
ATOM 845 C CA . ASP A 1 107 ? -14.698 -11.328 14.497 1.00 93.69 107 ASP A CA 1
ATOM 846 C C . ASP A 1 107 ? -14.971 -10.724 15.888 1.00 93.69 107 ASP A C 1
ATOM 848 O O . ASP A 1 107 ? -15.855 -11.179 16.614 1.00 93.69 107 ASP A O 1
ATOM 852 N N . GLY A 1 108 ? -14.245 -9.660 16.256 1.00 90.88 108 GLY A N 1
ATOM 853 C CA . GLY A 1 108 ? -14.471 -8.929 17.505 1.00 90.88 108 GLY A CA 1
ATOM 854 C C . GLY A 1 108 ? -15.794 -8.155 17.546 1.00 90.88 108 GLY A C 1
ATOM 855 O O . GLY A 1 108 ? -16.367 -8.002 18.620 1.00 90.88 108 GLY A O 1
ATOM 856 N N . ILE A 1 109 ? -16.299 -7.683 16.402 1.00 89.31 109 ILE A N 1
ATOM 857 C CA . ILE A 1 109 ? -17.628 -7.057 16.297 1.00 89.31 109 ILE A CA 1
ATOM 858 C C . ILE A 1 109 ? -18.724 -8.122 16.413 1.00 89.31 109 ILE A C 1
ATOM 860 O O . ILE A 1 109 ? -19.676 -7.945 17.171 1.00 89.31 109 ILE A O 1
ATOM 864 N N . ASP A 1 110 ? -18.578 -9.235 15.696 1.00 89.62 110 ASP A N 1
ATOM 865 C CA . ASP A 1 110 ? -19.565 -10.317 15.682 1.00 89.62 110 ASP A CA 1
ATOM 866 C C . ASP A 1 110 ? -19.666 -11.003 17.053 1.00 89.62 110 ASP A C 1
ATOM 868 O O . ASP A 1 110 ? -20.756 -11.365 17.483 1.00 89.62 110 ASP A O 1
ATOM 872 N N . GLY A 1 111 ? -18.555 -11.102 17.792 1.00 80.88 111 GLY A N 1
ATOM 873 C CA . GLY A 1 111 ? -18.531 -11.604 19.169 1.00 80.88 111 GLY A CA 1
ATOM 874 C C . GLY A 1 111 ? -19.179 -10.685 20.216 1.00 80.88 111 GLY A C 1
ATOM 875 O O . GLY A 1 111 ? -19.306 -11.094 21.370 1.00 80.88 111 GLY A O 1
ATOM 876 N N . GLN A 1 112 ? -19.574 -9.460 19.848 1.00 63.69 112 GLN A N 1
ATOM 877 C CA . GLN A 1 112 ? -20.331 -8.534 20.708 1.00 63.69 112 GLN A CA 1
ATOM 878 C C . GLN A 1 112 ? -21.850 -8.576 20.471 1.00 63.69 112 GLN A C 1
ATOM 880 O O . GLN A 1 112 ? -22.580 -7.894 21.195 1.00 63.69 112 GLN A O 1
ATOM 885 N N . SER A 1 113 ? -22.314 -9.328 19.464 1.00 55.25 113 SER A N 1
ATOM 886 C CA . SER A 1 113 ? -23.733 -9.488 19.095 1.00 55.25 113 SER A CA 1
ATOM 887 C C . SER A 1 113 ? -24.377 -10.678 19.804 1.00 55.25 113 SER A C 1
ATOM 889 O O . SER A 1 113 ? -25.552 -10.538 20.211 1.00 55.25 113 SER A O 1
#

Secondary structure (DSSP, 8-state):
-PPP-THHHHHHHHTSGGGG---HHHHHHHHHIIIIIHHHHHHHHHHHHHHHHHHHHHHHHHHTTS-HHHHHHSHHHHHHHHHHHHHHHHHHHHHHHHHHHHHHHHHHHHTT-